Protein AF-A0A378B9K1-F1 (afdb_monomer)

Nearest PDB structures (foldseek):
  3ty1-assembly1_C  TM=9.904E-01  e=3.821E-14  Klebsiella pneumoniae subsp. pneumoniae MGH 78578
  8bb7-assembly2_A  TM=6.317E-01  e=5.848E+00  Mus musculus

Organism: Klebsiella pneumoniae (NCBI:txid573)

InterPro domains:
  IPR014718 Glycoside hydrolase-type carbohydrate-binding [G3DSA:2.70.98.10] (1-98)
  IPR027839 Protein of unknown function DUF4432 [PF14486] (32-95)

Solvent-accessible surface area (backbone atoms only — not comparable to full-atom values): 5588 Å² total; per-residue (Å²): 133,88,73,64,66,43,74,51,41,23,73,84,68,70,48,79,90,61,59,35,38,40,37,33,42,64,39,73,58,87,57,14,47,77,15,36,38,39,36,39,40,34,78,93,47,54,32,40,34,25,19,66,65,58,82,57,40,77,32,39,35,40,39,94,94,46,70,52,66,64,87,42,90,38,83,51,62,53,21,62,92,75,55,54,54,66,39,80,88,58,50,27,59,67,81,56,54,45,52

Sequence (99 aa):
MDKGNWQINSDQLKVKDHAFSIEQKVLHGGKQEGSKILTIHSKDGLTITLSPTRGMNLLRIEGFGSRMGWDSPVKEVVNPAFSNLESRNGLGWLEDSTR

pLDDT: mean 91.66, std 8.34, range [58.97, 98.56]

Mean predicted aligned error: 4.59 Å

Foldseek 3Di:
DDPAWDKDWCVNVVNDPWTKMWIKHQDPDDQSHRWIWIWIGTPQAKIWIFTVQVVGHTQKIDHPPDIDHDDDPQAHQGRCVPFDCPPPVRNRCSNRPHD

Secondary structure (DSSP, 8-state):
---SSEEEETTTTT--SS-EEEEEEE--SGGGTT-EEEEEEETTS-EEEEEGGGTTEEEEEEETTEEES---S--S---GGG--TTHHHHTGGGGG---

Structure (mmCIF, N/CA/C/O backbone):
data_AF-A0A378B9K1-F1
#
_entry.id   AF-A0A378B9K1-F1
#
loop_
_atom_site.group_PDB
_atom_site.id
_atom_site.type_symbol
_atom_site.label_atom_id
_atom_site.label_alt_id
_atom_site.label_comp_id
_atom_site.label_asym_id
_atom_site.label_entity_id
_atom_site.label_seq_id
_atom_site.pdbx_PDB_ins_code
_atom_site.Cartn_x
_atom_site.Cartn_y
_atom_site.Cartn_z
_atom_site.occupancy
_atom_site.B_iso_or_equiv
_atom_site.auth_seq_id
_atom_site.auth_comp_id
_atom_site.auth_asym_id
_atom_site.auth_atom_id
_atom_site.pdbx_PDB_model_num
ATOM 1 N N . MET A 1 1 ? 13.647 13.810 5.834 1.00 79.12 1 MET A N 1
ATOM 2 C CA . MET A 1 1 ? 14.285 12.556 5.379 1.00 79.12 1 MET A CA 1
ATOM 3 C C . MET A 1 1 ? 13.209 11.509 5.163 1.00 79.12 1 MET A C 1
ATOM 5 O O . MET A 1 1 ? 12.240 11.506 5.916 1.00 79.12 1 MET A O 1
ATOM 9 N N . ASP A 1 2 ? 13.360 10.673 4.136 1.00 90.06 2 ASP A N 1
ATOM 10 C CA . ASP A 1 2 ? 12.508 9.497 3.924 1.00 90.06 2 ASP A CA 1
ATOM 11 C C . ASP A 1 2 ? 12.726 8.486 5.060 1.00 90.06 2 ASP A C 1
ATOM 13 O O . ASP A 1 2 ? 13.856 8.309 5.513 1.00 90.06 2 ASP A O 1
ATOM 17 N N . LYS A 1 3 ? 11.648 7.858 5.539 1.00 92.81 3 LYS A N 1
ATOM 18 C CA . LYS A 1 3 ? 11.704 6.865 6.619 1.00 92.81 3 LYS A CA 1
ATOM 19 C C . LYS A 1 3 ? 11.911 5.431 6.124 1.00 92.81 3 LYS A C 1
ATOM 21 O O . LYS A 1 3 ? 12.215 4.574 6.944 1.00 92.81 3 LYS A O 1
ATOM 26 N N . GLY A 1 4 ? 11.754 5.150 4.826 1.00 95.69 4 GLY A N 1
ATOM 27 C CA . GLY A 1 4 ? 11.834 3.781 4.306 1.00 95.69 4 GLY A CA 1
ATOM 28 C C . GLY A 1 4 ? 10.728 2.892 4.886 1.00 95.69 4 GLY A C 1
ATOM 29 O O . GLY A 1 4 ? 9.553 3.248 4.805 1.00 95.69 4 GLY A O 1
ATOM 30 N N . ASN A 1 5 ? 11.085 1.750 5.476 1.00 97.88 5 ASN A N 1
ATOM 31 C CA . ASN A 1 5 ? 10.119 0.903 6.180 1.00 97.88 5 ASN A CA 1
ATOM 32 C C . ASN A 1 5 ? 9.681 1.571 7.488 1.00 97.88 5 ASN A C 1
ATOM 34 O O . ASN A 1 5 ? 10.508 1.906 8.336 1.00 97.88 5 ASN A O 1
ATOM 38 N N . TRP A 1 6 ? 8.377 1.766 7.660 1.00 98.06 6 TRP A N 1
ATOM 39 C CA . TRP A 1 6 ? 7.824 2.460 8.820 1.00 98.06 6 TRP A CA 1
ATOM 40 C C . TRP A 1 6 ? 6.419 1.960 9.138 1.00 98.06 6 TRP A C 1
ATOM 42 O O . TRP A 1 6 ? 5.669 1.623 8.232 1.00 98.06 6 TRP A O 1
ATOM 52 N N . GLN A 1 7 ? 6.031 1.964 10.412 1.00 98.31 7 GLN A N 1
ATOM 53 C CA . GLN A 1 7 ? 4.663 1.655 10.815 1.00 98.31 7 GLN A CA 1
ATOM 54 C C . GLN A 1 7 ? 4.226 2.454 12.042 1.00 98.31 7 GLN A C 1
ATOM 56 O O . GLN A 1 7 ? 5.058 2.866 12.857 1.00 98.31 7 GLN A O 1
ATOM 61 N N . ILE A 1 8 ? 2.914 2.611 12.191 1.00 98.44 8 ILE A N 1
ATOM 62 C CA . ILE A 1 8 ? 2.251 3.065 13.413 1.00 98.44 8 ILE A CA 1
ATOM 63 C C . ILE A 1 8 ? 0.886 2.388 13.559 1.00 98.44 8 ILE A C 1
ATOM 65 O O . ILE A 1 8 ? 0.279 1.986 12.565 1.00 98.44 8 ILE A O 1
ATOM 69 N N . ASN A 1 9 ? 0.378 2.269 14.781 1.00 98.31 9 ASN A N 1
ATOM 70 C CA . ASN A 1 9 ? -0.958 1.735 15.041 1.00 98.31 9 ASN A CA 1
ATOM 71 C C . ASN A 1 9 ? -1.740 2.554 16.080 1.00 98.31 9 ASN A C 1
ATOM 73 O O . ASN A 1 9 ? -1.200 3.440 16.746 1.00 98.31 9 ASN A O 1
ATOM 77 N N . SER A 1 10 ? -3.033 2.251 16.197 1.00 97.69 10 SER A N 1
ATOM 78 C CA . SER A 1 10 ? -3.959 2.893 17.133 1.00 97.69 10 SER A CA 1
ATOM 79 C C . SER A 1 10 ? -3.513 2.783 18.593 1.00 97.69 10 SER A C 1
ATOM 81 O O . SER A 1 10 ? -3.690 3.740 19.344 1.00 97.69 10 SER A O 1
ATOM 83 N N . ASP A 1 11 ? -2.872 1.678 18.986 1.00 97.12 11 ASP A N 1
ATOM 84 C CA . ASP A 1 11 ? -2.411 1.461 20.365 1.00 97.12 11 ASP A CA 1
ATOM 85 C C . ASP A 1 11 ? -1.296 2.444 20.740 1.00 97.12 11 ASP A C 1
ATOM 87 O O . ASP A 1 11 ? -1.346 3.093 21.787 1.00 97.12 11 ASP A O 1
ATOM 91 N N . GLN A 1 12 ? -0.319 2.624 19.845 1.00 97.38 12 GLN A N 1
ATOM 92 C CA . GLN A 1 12 ? 0.760 3.605 19.997 1.00 97.38 12 GLN A CA 1
ATOM 93 C C . GLN A 1 12 ? 0.228 5.042 20.047 1.00 97.38 12 GLN A C 1
ATOM 95 O O . GLN A 1 12 ? 0.801 5.895 20.725 1.00 97.38 12 GLN A O 1
ATOM 100 N N . LEU A 1 13 ? -0.883 5.300 19.354 1.00 96.94 13 LEU A N 1
ATOM 101 C CA . LEU A 1 13 ? -1.571 6.590 19.337 1.00 96.94 13 LEU A CA 1
ATOM 102 C C . LEU A 1 13 ? -2.590 6.759 20.476 1.00 96.94 13 LEU A C 1
ATOM 104 O O . LEU A 1 13 ? -3.173 7.833 20.606 1.00 96.94 13 LEU A O 1
ATOM 108 N N . LYS A 1 14 ? -2.791 5.734 21.317 1.00 96.75 14 LYS A N 1
ATOM 109 C CA . LYS A 1 14 ? -3.788 5.702 22.403 1.00 96.75 14 LYS A CA 1
ATOM 110 C C . LYS A 1 14 ? -5.232 5.936 21.926 1.00 96.75 14 LYS A C 1
ATOM 112 O O . LYS A 1 14 ? -6.059 6.434 22.691 1.00 96.75 14 LYS A O 1
ATOM 117 N N . VAL A 1 15 ? -5.543 5.556 20.687 1.00 95.19 15 VAL A N 1
ATOM 118 C CA . VAL A 1 15 ? -6.902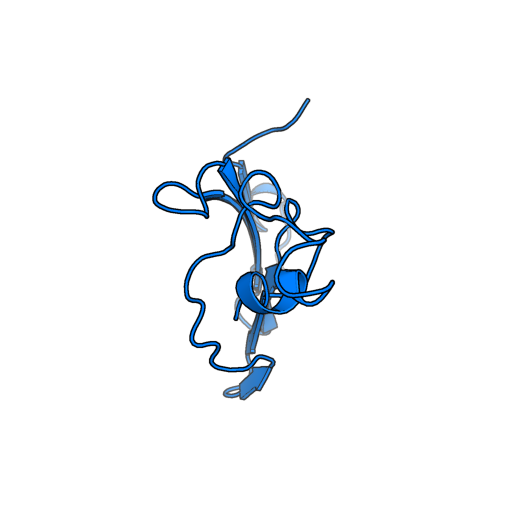 5.584 20.127 1.00 95.19 15 VAL A CA 1
ATOM 119 C C . VAL A 1 15 ? -7.612 4.286 20.502 1.00 95.19 15 VAL A C 1
ATOM 121 O O . VAL A 1 15 ? -7.093 3.207 20.234 1.00 95.19 15 VAL A O 1
ATOM 124 N N . LYS A 1 16 ? -8.785 4.387 21.139 1.00 89.38 16 LYS A N 1
ATOM 125 C CA . LYS A 1 16 ? -9.500 3.226 21.702 1.00 89.38 16 LYS A CA 1
ATOM 126 C C . LYS A 1 16 ? -10.740 2.798 20.919 1.00 89.38 16 LYS A C 1
ATOM 128 O O . LYS A 1 16 ? -11.107 1.633 21.000 1.00 89.38 16 LYS A O 1
ATOM 133 N N . ASP A 1 17 ? -11.361 3.710 20.175 1.00 92.50 17 ASP A N 1
ATOM 134 C CA . ASP A 1 17 ? -12.682 3.458 19.584 1.00 92.50 17 ASP A CA 1
ATOM 135 C C . ASP A 1 17 ? -12.614 2.548 18.353 1.00 92.50 17 ASP A C 1
ATOM 137 O O . ASP A 1 17 ? -13.456 1.672 18.176 1.00 92.50 17 ASP A O 1
ATOM 141 N N . HIS A 1 18 ? -11.580 2.714 17.523 1.00 94.12 18 HIS A N 1
ATOM 142 C CA . HIS A 1 18 ? -11.380 1.919 16.314 1.00 94.12 18 HIS A CA 1
ATOM 143 C C . HIS A 1 18 ? -9.912 1.535 16.150 1.00 94.12 18 HIS A C 1
ATOM 145 O O . HIS A 1 18 ? -9.023 2.390 16.159 1.00 94.12 18 HIS A O 1
ATOM 151 N N . ALA A 1 19 ? -9.665 0.237 15.971 1.00 97.25 19 ALA A N 1
ATOM 152 C CA . ALA A 1 19 ? -8.325 -0.287 15.756 1.00 97.25 19 ALA A CA 1
ATOM 153 C C . ALA A 1 19 ? -7.886 -0.080 14.301 1.00 97.25 19 ALA A C 1
ATOM 155 O O . ALA A 1 19 ? -8.585 -0.481 13.365 1.00 97.25 19 ALA A O 1
ATOM 156 N N . PHE A 1 20 ? -6.703 0.503 14.111 1.00 98.19 20 PHE A N 1
ATOM 157 C CA . PHE A 1 20 ? -6.111 0.688 12.788 1.00 98.19 20 PHE A CA 1
ATOM 158 C C . PHE A 1 20 ? -4.581 0.640 12.830 1.00 98.19 20 PHE A C 1
ATOM 160 O O . PHE A 1 20 ? -3.956 0.830 13.875 1.00 98.19 20 PHE A O 1
ATOM 167 N N . SER A 1 21 ? -3.970 0.428 11.669 1.00 98.38 21 SER A N 1
ATOM 168 C CA . SER A 1 21 ? -2.535 0.585 11.454 1.00 98.38 21 SER A CA 1
ATOM 169 C C . SER A 1 21 ? -2.240 1.289 10.135 1.00 98.38 21 SER A C 1
ATOM 171 O O . SER A 1 21 ? -3.044 1.283 9.203 1.00 98.38 21 SER A O 1
ATOM 173 N N . ILE A 1 22 ? -1.080 1.936 10.076 1.00 98.44 22 ILE A N 1
ATOM 174 C CA . ILE A 1 22 ? -0.533 2.550 8.871 1.00 98.44 22 ILE A CA 1
ATOM 175 C C . ILE A 1 22 ? 0.890 2.032 8.720 1.00 98.44 22 ILE A C 1
ATOM 177 O O . ILE A 1 22 ? 1.687 2.136 9.650 1.00 98.44 22 ILE A O 1
ATOM 181 N N . GLU A 1 23 ? 1.211 1.481 7.558 1.00 98.50 23 GLU A N 1
ATOM 182 C CA . GLU A 1 23 ? 2.505 0.864 7.284 1.00 98.50 23 GLU A CA 1
ATOM 183 C C . GLU A 1 23 ? 3.032 1.309 5.920 1.00 98.50 23 GLU A C 1
ATOM 185 O O . GLU A 1 23 ? 2.349 1.169 4.907 1.00 98.50 23 GLU A O 1
ATOM 190 N N . GLN A 1 24 ? 4.263 1.815 5.887 1.00 98.56 24 GLN A N 1
ATOM 191 C CA . GLN A 1 24 ? 5.045 1.998 4.674 1.00 98.56 24 GLN A CA 1
ATOM 192 C C . GLN A 1 24 ? 6.021 0.832 4.512 1.00 98.56 24 GLN A C 1
ATOM 194 O O . GLN A 1 24 ? 6.808 0.548 5.417 1.00 98.56 24 GLN A O 1
ATOM 199 N N . LYS A 1 25 ? 6.017 0.215 3.330 1.00 98.25 25 LYS A N 1
ATOM 200 C CA . LYS A 1 25 ? 6.990 -0.801 2.920 1.00 98.25 25 LYS A CA 1
ATOM 201 C C . LYS A 1 25 ? 7.751 -0.341 1.682 1.00 98.25 25 LYS A C 1
ATOM 203 O O . LYS A 1 25 ? 7.138 0.139 0.728 1.00 98.25 25 LYS A O 1
ATOM 208 N N . VAL A 1 26 ? 9.068 -0.522 1.697 1.00 97.94 26 VAL A N 1
ATOM 2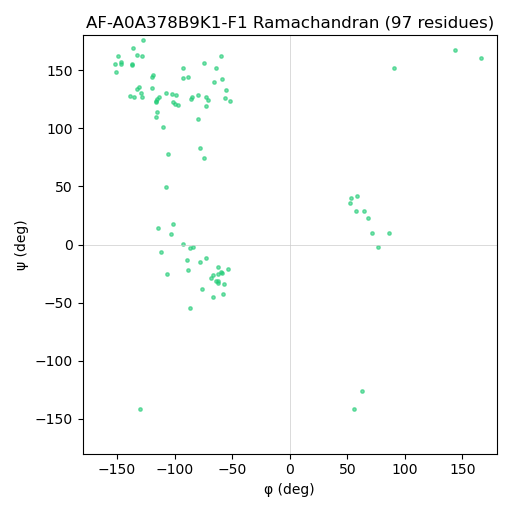09 C CA . VAL A 1 26 ? 9.935 -0.458 0.516 1.00 97.94 26 VAL A CA 1
ATOM 210 C C . VAL A 1 26 ? 9.916 -1.832 -0.151 1.00 97.94 26 VAL A C 1
ATOM 212 O O . VAL A 1 26 ? 10.101 -2.856 0.505 1.00 97.94 26 VAL A O 1
ATOM 215 N N . LEU A 1 27 ? 9.620 -1.847 -1.443 1.00 97.38 27 LEU A N 1
ATOM 216 C CA . LEU A 1 27 ? 9.526 -3.034 -2.277 1.00 97.38 27 LEU A CA 1
ATOM 217 C C . LEU A 1 27 ? 10.866 -3.312 -2.955 1.00 97.38 27 LEU A C 1
ATOM 219 O O . LEU A 1 27 ? 11.653 -2.403 -3.222 1.00 97.38 27 LEU A O 1
ATOM 223 N N . HIS A 1 28 ? 11.091 -4.590 -3.241 1.00 96.38 28 HIS A N 1
ATOM 224 C CA . HIS A 1 28 ? 12.335 -5.101 -3.799 1.00 96.38 28 HIS A CA 1
ATOM 225 C C . HIS A 1 28 ? 12.050 -6.121 -4.911 1.00 96.38 28 HIS A C 1
ATOM 227 O O . HIS A 1 28 ? 10.995 -6.763 -4.924 1.00 96.38 28 HIS A O 1
ATOM 233 N N . GLY A 1 29 ? 13.009 -6.285 -5.821 1.00 94.31 29 GLY A N 1
ATOM 234 C CA . GLY A 1 29 ? 12.977 -7.192 -6.965 1.00 94.31 29 GLY A CA 1
ATOM 235 C C . GLY A 1 29 ? 12.397 -6.571 -8.241 1.00 94.31 29 GLY A C 1
ATOM 236 O O . GLY A 1 29 ? 11.543 -5.691 -8.196 1.00 94.31 29 GLY A O 1
ATOM 237 N N . GLY A 1 30 ? 12.843 -7.063 -9.400 1.00 94.00 30 GLY A N 1
ATOM 238 C CA . GLY A 1 30 ? 12.273 -6.701 -10.704 1.00 94.00 30 GLY A CA 1
ATOM 239 C C . GLY A 1 30 ? 12.262 -5.194 -10.981 1.00 94.00 30 GLY A C 1
ATOM 240 O O . GLY A 1 30 ? 13.194 -4.475 -10.620 1.00 94.00 30 GLY A O 1
ATOM 241 N N . LYS A 1 31 ? 11.190 -4.708 -11.618 1.00 93.44 31 LYS A N 1
ATOM 242 C CA . LYS A 1 31 ? 10.991 -3.279 -11.898 1.00 93.44 31 LYS A CA 1
ATOM 243 C C . LYS A 1 31 ? 10.373 -2.519 -10.717 1.00 93.44 31 LYS A C 1
ATOM 245 O O . LYS A 1 31 ? 10.184 -1.312 -10.821 1.00 93.44 31 LYS A O 1
ATOM 250 N N . GLN A 1 32 ? 10.041 -3.175 -9.604 1.00 95.44 32 GLN A N 1
ATOM 251 C CA . GLN A 1 32 ? 9.532 -2.513 -8.389 1.00 95.44 32 GLN A CA 1
ATOM 252 C C . GLN A 1 32 ? 10.626 -2.157 -7.379 1.00 95.44 32 GLN A C 1
ATOM 254 O O . GLN A 1 32 ? 10.308 -1.617 -6.322 1.00 95.44 32 GLN A O 1
ATOM 259 N N . GLU A 1 33 ? 11.894 -2.453 -7.666 1.00 96.75 33 GLU A N 1
ATOM 260 C CA . GLU A 1 33 ? 13.001 -2.158 -6.755 1.00 96.75 33 GLU A CA 1
ATOM 261 C C . GLU A 1 33 ? 12.981 -0.684 -6.308 1.00 96.75 33 GLU A C 1
ATOM 263 O O . GLU A 1 33 ? 12.962 0.243 -7.124 1.00 96.75 33 GLU A O 1
ATOM 268 N N . GLY A 1 34 ? 12.933 -0.464 -4.992 1.00 96.44 34 GLY A N 1
ATOM 269 C CA . GLY A 1 34 ? 12.880 0.866 -4.381 1.00 96.44 34 GLY A CA 1
ATOM 270 C C . GLY A 1 34 ? 11.516 1.568 -4.447 1.00 96.44 34 GLY A C 1
ATOM 271 O O . GLY A 1 34 ? 11.366 2.662 -3.892 1.00 96.44 34 GLY A O 1
ATOM 272 N N . SER A 1 35 ? 10.498 0.970 -5.077 1.00 97.06 35 SER A N 1
ATOM 273 C CA . SER A 1 35 ? 9.120 1.456 -4.970 1.00 97.06 35 SER A CA 1
ATOM 274 C C . SER A 1 35 ? 8.616 1.343 -3.542 1.00 97.06 35 SER A C 1
ATOM 276 O O . SER A 1 35 ? 9.020 0.473 -2.781 1.00 97.06 35 SER A O 1
ATOM 278 N N . LYS A 1 36 ? 7.687 2.216 -3.168 1.00 97.75 36 LYS A N 1
ATOM 279 C CA . LYS A 1 36 ? 7.051 2.192 -1.855 1.00 97.75 36 LYS A CA 1
ATOM 280 C C . LYS A 1 36 ? 5.564 1.96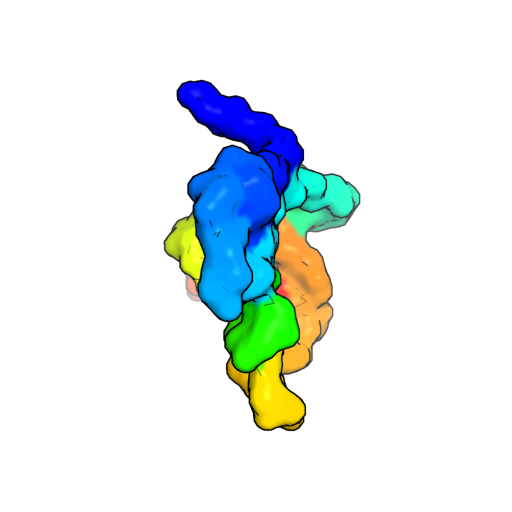6 -1.992 1.00 97.75 36 LYS A C 1
ATOM 282 O O . LYS A 1 36 ? 4.931 2.495 -2.912 1.00 97.75 36 LYS A O 1
ATOM 287 N N . ILE A 1 37 ? 5.016 1.251 -1.022 1.00 97.94 37 ILE A N 1
ATOM 288 C CA . ILE A 1 37 ? 3.584 1.211 -0.754 1.00 97.94 37 ILE A CA 1
ATOM 289 C C . ILE A 1 37 ? 3.318 1.714 0.655 1.00 97.94 37 ILE A C 1
ATOM 291 O O . ILE A 1 37 ? 4.098 1.458 1.569 1.00 97.94 37 ILE A O 1
ATOM 295 N N . LEU A 1 38 ? 2.210 2.422 0.817 1.00 98.31 38 LEU A N 1
ATOM 296 C CA . LEU A 1 38 ? 1.651 2.814 2.098 1.00 98.31 38 LEU A CA 1
ATOM 297 C C . LEU A 1 38 ? 0.290 2.133 2.221 1.00 98.31 38 LEU A C 1
ATOM 299 O O . LEU A 1 38 ? -0.560 2.279 1.342 1.00 98.31 38 LEU A O 1
ATOM 303 N N . THR A 1 39 ? 0.101 1.364 3.283 1.00 98.50 39 THR A N 1
ATOM 304 C CA . THR A 1 39 ? -1.149 0.661 3.558 1.00 98.50 39 THR A CA 1
ATOM 305 C C . THR A 1 39 ? -1.765 1.215 4.827 1.00 98.50 39 THR A C 1
ATOM 307 O O . THR A 1 39 ? -1.117 1.241 5.868 1.00 98.50 39 THR A O 1
ATOM 310 N N . ILE A 1 40 ? -3.016 1.650 4.732 1.00 98.50 40 ILE A N 1
ATOM 311 C CA . ILE A 1 40 ? -3.868 1.967 5.873 1.00 98.50 40 ILE A CA 1
ATOM 312 C C . ILE A 1 40 ? -4.774 0.761 6.064 1.00 98.50 40 ILE A C 1
ATOM 314 O O . ILE A 1 40 ? -5.508 0.403 5.149 1.00 98.50 40 ILE A O 1
ATOM 318 N N . HIS A 1 41 ? -4.721 0.133 7.228 1.00 98.31 41 HIS A N 1
ATOM 319 C CA . HIS A 1 41 ? -5.562 -1.003 7.573 1.00 98.31 41 HIS A CA 1
ATOM 320 C C . HIS A 1 41 ? -6.481 -0.605 8.725 1.00 98.31 41 HIS A C 1
ATOM 322 O O . HIS A 1 41 ? -6.010 -0.351 9.833 1.00 98.31 41 HIS A O 1
ATOM 328 N N . SER A 1 42 ? -7.787 -0.555 8.473 1.00 97.38 42 SER A N 1
ATOM 329 C CA . SER A 1 42 ? -8.807 -0.383 9.509 1.00 97.38 42 SER A CA 1
ATOM 330 C C . SER A 1 42 ? -9.469 -1.724 9.800 1.00 97.38 42 SER A C 1
ATOM 332 O O . SER A 1 42 ? -9.913 -2.393 8.870 1.00 97.38 42 SER A O 1
ATOM 334 N N . LYS A 1 43 ? -9.550 -2.114 11.078 1.00 94.56 43 LYS A N 1
ATOM 335 C CA . LYS A 1 43 ? -10.065 -3.432 11.488 1.00 94.56 43 LYS A CA 1
ATOM 336 C C . LYS A 1 43 ? -11.499 -3.687 11.009 1.00 94.56 43 LYS A C 1
ATOM 338 O O . LYS A 1 43 ? -11.785 -4.774 10.521 1.00 94.56 43 LYS A O 1
ATOM 343 N N . ASP A 1 44 ? -12.360 -2.680 11.126 1.00 94.38 44 ASP A N 1
ATOM 344 C CA . ASP A 1 44 ? -13.793 -2.770 10.806 1.00 94.38 44 ASP A CA 1
ATOM 345 C C . ASP A 1 44 ? -14.174 -1.889 9.600 1.00 94.38 44 ASP A C 1
ATOM 347 O O . ASP A 1 44 ? -15.344 -1.586 9.372 1.00 94.38 44 ASP A O 1
ATOM 351 N N . GLY A 1 45 ? -13.173 -1.423 8.847 1.00 95.88 45 GLY A N 1
ATOM 352 C CA . GLY A 1 45 ? -13.344 -0.478 7.751 1.00 95.88 45 GLY A CA 1
ATOM 353 C C . GLY A 1 45 ? -12.652 -0.926 6.470 1.00 95.88 45 GLY A C 1
ATOM 354 O O . GLY A 1 45 ? -12.651 -2.100 6.106 1.00 95.88 45 GLY A O 1
ATOM 355 N N . LEU A 1 46 ? -12.077 0.046 5.764 1.00 97.88 46 LEU A N 1
ATOM 356 C CA . LEU A 1 46 ? -11.325 -0.200 4.540 1.00 97.88 46 LEU A CA 1
ATOM 357 C C . LEU A 1 46 ? -9.851 -0.486 4.848 1.00 97.88 46 LEU A C 1
ATOM 359 O O . LEU A 1 46 ? -9.239 0.151 5.708 1.00 97.88 46 LEU A O 1
ATOM 363 N N . THR A 1 47 ? -9.269 -1.384 4.064 1.00 98.25 47 THR A N 1
ATOM 364 C CA . THR A 1 47 ? -7.831 -1.459 3.825 1.00 98.25 47 THR A CA 1
ATOM 365 C C . THR A 1 47 ? -7.526 -0.729 2.526 1.00 98.25 47 THR A C 1
ATOM 367 O O . THR A 1 47 ? -8.055 -1.080 1.475 1.00 98.25 47 THR A O 1
ATOM 370 N N . ILE A 1 48 ? -6.693 0.304 2.594 1.00 98.38 48 ILE A N 1
ATOM 371 C CA . ILE A 1 48 ? -6.322 1.155 1.462 1.00 98.38 48 ILE A CA 1
ATOM 372 C C . ILE A 1 48 ? -4.828 0.985 1.225 1.00 98.38 48 ILE A C 1
ATOM 374 O O . ILE A 1 48 ? -4.032 1.268 2.117 1.00 98.38 48 ILE A O 1
ATOM 378 N N . THR A 1 49 ? -4.435 0.573 0.023 1.00 98.00 49 THR A N 1
ATOM 379 C CA . THR A 1 49 ? -3.029 0.512 -0.389 1.00 98.00 49 THR A CA 1
ATOM 380 C C . THR A 1 49 ? -2.772 1.530 -1.491 1.00 98.00 49 THR A C 1
ATOM 382 O O . THR A 1 49 ? -3.449 1.522 -2.518 1.00 98.00 49 THR A O 1
ATOM 385 N N . LEU A 1 50 ? -1.763 2.376 -1.299 1.00 97.25 50 LEU A N 1
ATOM 386 C CA . LEU A 1 50 ? -1.337 3.396 -2.257 1.00 97.25 50 LEU A CA 1
ATOM 387 C C . LEU A 1 50 ? 0.180 3.378 -2.455 1.00 97.25 50 LEU A C 1
ATOM 389 O O . LEU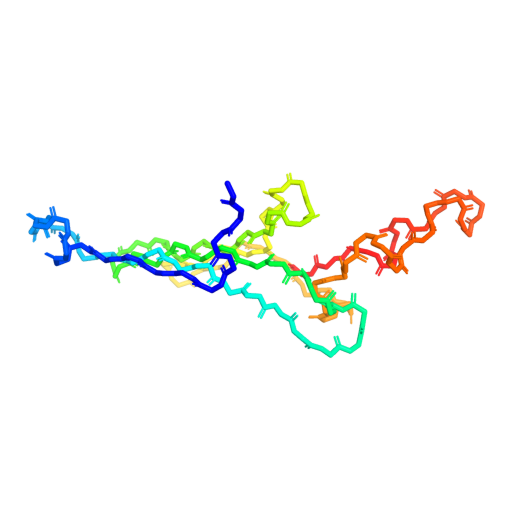 A 1 50 ? 0.899 2.818 -1.629 1.00 97.25 50 LEU A O 1
ATOM 393 N N . SER A 1 51 ? 0.686 3.996 -3.523 1.00 96.94 51 SER A N 1
ATOM 394 C CA . SER A 1 51 ? 2.128 4.088 -3.788 1.00 96.94 51 SER A CA 1
ATOM 395 C C . SER A 1 51 ? 2.639 5.530 -3.771 1.00 96.94 51 SER A C 1
ATOM 397 O O . SER A 1 51 ? 2.392 6.275 -4.722 1.00 96.94 51 SER A O 1
ATOM 399 N N . PRO A 1 52 ? 3.433 5.931 -2.757 1.00 96.44 52 PRO A N 1
ATOM 400 C CA . PRO A 1 52 ? 4.082 7.239 -2.761 1.00 96.44 52 PRO A CA 1
ATOM 401 C C . PRO A 1 52 ? 5.061 7.423 -3.925 1.00 96.44 52 PRO A C 1
ATOM 403 O O . PRO A 1 52 ? 5.184 8.520 -4.458 1.00 96.44 52 PRO A O 1
ATOM 406 N N . THR A 1 53 ? 5.732 6.347 -4.354 1.00 94.69 53 THR A N 1
ATOM 407 C CA . THR A 1 53 ? 6.681 6.381 -5.482 1.00 94.69 53 THR A CA 1
ATOM 408 C C . THR A 1 53 ? 5.986 6.657 -6.817 1.00 94.69 53 THR A C 1
ATOM 410 O O . THR A 1 53 ? 6.594 7.231 -7.715 1.00 94.69 53 THR A O 1
ATOM 413 N N . ARG A 1 54 ? 4.700 6.308 -6.944 1.00 92.44 54 ARG A N 1
ATOM 414 C CA . ARG A 1 54 ? 3.888 6.547 -8.145 1.00 92.44 54 ARG A CA 1
ATOM 415 C C . ARG A 1 54 ? 2.858 7.655 -7.921 1.00 92.44 54 ARG A C 1
ATOM 417 O O . ARG A 1 54 ? 1.676 7.461 -8.175 1.00 92.44 54 ARG A O 1
ATOM 424 N N . GLY A 1 55 ? 3.293 8.798 -7.387 1.00 93.00 55 GLY A N 1
ATOM 425 C CA . GLY A 1 55 ? 2.448 9.994 -7.279 1.00 93.00 55 GLY A CA 1
ATOM 426 C C . GLY A 1 55 ? 1.229 9.841 -6.364 1.00 93.00 55 GLY A C 1
ATOM 427 O O . GLY A 1 55 ? 0.224 10.503 -6.586 1.00 93.00 55 GLY A O 1
ATOM 428 N N . MET A 1 56 ? 1.313 8.982 -5.342 1.00 95.75 56 MET A N 1
ATOM 429 C CA . MET A 1 56 ? 0.212 8.662 -4.420 1.00 95.75 56 MET A CA 1
ATOM 430 C C . MET A 1 56 ? -0.957 7.894 -5.060 1.00 95.75 56 MET A C 1
ATOM 432 O O . MET A 1 56 ? -2.058 7.895 -4.510 1.00 95.75 56 MET A O 1
ATOM 436 N N . ASN A 1 57 ? -0.730 7.194 -6.178 1.00 93.44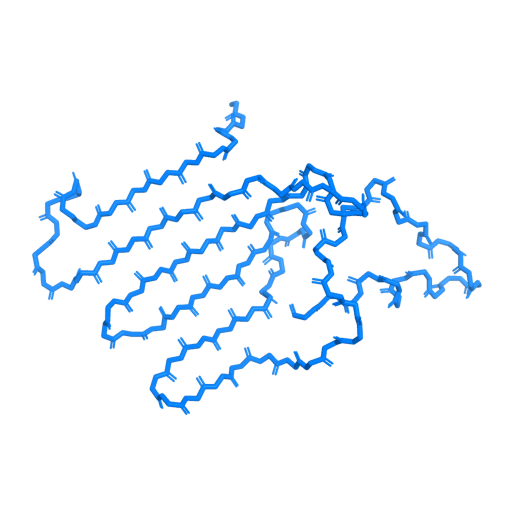 57 ASN A N 1
ATOM 437 C CA . ASN A 1 57 ? -1.759 6.368 -6.812 1.00 93.44 57 ASN A CA 1
ATOM 438 C C . ASN A 1 57 ? -2.355 5.343 -5.836 1.00 93.44 57 ASN A C 1
ATOM 440 O O . ASN A 1 57 ? -1.620 4.619 -5.158 1.00 93.44 57 ASN A O 1
ATOM 444 N N . LEU A 1 58 ? -3.687 5.252 -5.819 1.00 94.94 58 LEU A N 1
ATOM 445 C CA . LEU A 1 58 ? -4.423 4.185 -5.147 1.00 94.94 58 LEU A CA 1
ATOM 446 C C . LEU A 1 58 ? -4.254 2.895 -5.953 1.00 94.94 58 LEU A C 1
ATOM 448 O O . LEU A 1 58 ? -4.633 2.848 -7.119 1.00 94.94 58 LEU A O 1
ATOM 452 N N . LEU A 1 59 ? -3.677 1.872 -5.328 1.00 94.06 59 LEU A N 1
ATOM 453 C CA . LEU A 1 59 ? -3.492 0.557 -5.939 1.00 94.06 59 LEU A CA 1
ATOM 454 C C . LEU A 1 59 ? -4.747 -0.289 -5.720 1.00 94.06 59 LEU A C 1
ATOM 456 O O . LEU A 1 59 ? -5.390 -0.762 -6.642 1.00 94.06 59 LEU A O 1
ATOM 460 N N . ARG A 1 60 ? -5.176 -0.434 -4.466 1.00 95.31 60 ARG A N 1
ATOM 461 C CA . ARG A 1 60 ? -6.415 -1.156 -4.163 1.00 95.31 60 ARG A CA 1
ATOM 462 C C . ARG A 1 60 ? -7.059 -0.660 -2.890 1.00 95.31 60 ARG A C 1
ATOM 464 O O . ARG A 1 60 ? -6.380 -0.169 -1.986 1.00 95.31 60 ARG A O 1
ATOM 471 N N . ILE A 1 61 ? -8.366 -0.859 -2.822 1.00 97.00 61 ILE A N 1
ATOM 472 C CA . ILE A 1 61 ? -9.165 -0.654 -1.622 1.00 97.00 61 ILE A CA 1
ATOM 473 C C . ILE A 1 61 ? -9.997 -1.910 -1.394 1.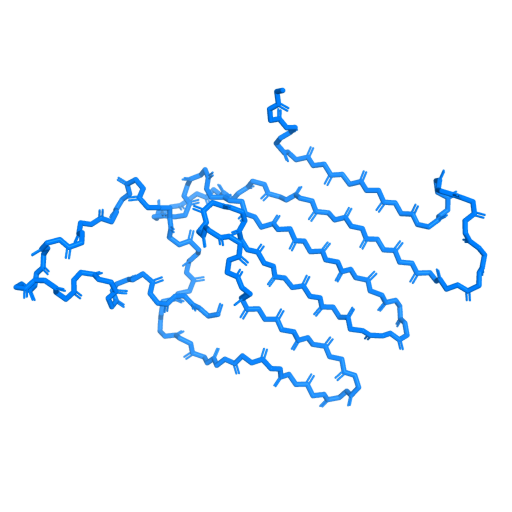00 97.00 61 ILE A C 1
ATOM 475 O O . ILE A 1 61 ? -10.650 -2.398 -2.314 1.00 97.00 61 ILE A O 1
ATOM 479 N N . GLU A 1 62 ? -9.974 -2.435 -0.178 1.00 97.38 62 GLU A N 1
ATOM 480 C CA . GLU A 1 62 ? -10.631 -3.685 0.202 1.00 97.38 62 GLU A CA 1
ATOM 481 C C . GLU A 1 62 ? -11.439 -3.456 1.482 1.00 97.38 62 GLU A C 1
ATOM 483 O O . GLU A 1 62 ? -10.952 -2.821 2.413 1.00 97.38 62 GLU A O 1
ATOM 488 N N . GLY A 1 63 ? -12.673 -3.949 1.546 1.00 97.06 63 GLY A N 1
ATOM 489 C CA . GLY A 1 63 ? -13.502 -3.851 2.748 1.00 97.06 63 GLY A CA 1
ATOM 490 C C . GLY A 1 63 ? -14.966 -4.169 2.473 1.00 97.06 63 GLY A C 1
ATOM 491 O O . GLY A 1 63 ? -15.413 -4.149 1.328 1.00 97.06 63 GLY A O 1
ATOM 492 N N . PHE A 1 64 ? -15.719 -4.494 3.526 1.00 96.44 64 PHE A N 1
ATOM 493 C CA . PHE A 1 64 ? -17.159 -4.788 3.441 1.00 96.44 64 PHE A CA 1
ATOM 494 C C . PHE A 1 64 ? -17.525 -5.858 2.390 1.00 96.44 64 PHE A C 1
ATOM 496 O O . PHE A 1 64 ? -18.543 -5.762 1.708 1.00 96.44 64 PHE A O 1
ATOM 503 N N . GLY A 1 65 ? -16.667 -6.870 2.217 1.00 94.62 65 GLY A N 1
ATOM 504 C CA . GLY A 1 65 ? -16.868 -7.945 1.235 1.00 94.62 65 GLY A CA 1
ATOM 505 C C . GLY A 1 65 ? -16.691 -7.527 -0.230 1.00 94.62 65 GLY A C 1
ATOM 506 O O . GLY A 1 65 ? -17.018 -8.304 -1.121 1.00 94.62 65 GLY A O 1
ATOM 507 N N . SER A 1 66 ? -16.180 -6.322 -0.493 1.00 95.56 66 SER A N 1
ATOM 508 C CA . SER A 1 66 ? -15.958 -5.779 -1.836 1.00 95.56 66 SER A CA 1
ATOM 509 C C . SER A 1 66 ? -14.529 -5.259 -2.011 1.00 95.56 66 SER A C 1
ATOM 511 O O . SER A 1 66 ? -13.809 -4.997 -1.044 1.00 95.56 66 SER A O 1
ATOM 513 N N . ARG A 1 67 ? -14.115 -5.093 -3.271 1.00 94.69 67 ARG A N 1
ATOM 514 C CA . ARG A 1 67 ? -12.819 -4.518 -3.645 1.00 94.69 67 ARG A CA 1
ATOM 515 C C . ARG A 1 67 ? -12.998 -3.460 -4.728 1.00 94.69 67 ARG A C 1
ATOM 517 O O . ARG A 1 67 ? -13.674 -3.705 -5.723 1.00 94.69 67 ARG A O 1
ATOM 524 N N . MET A 1 68 ? -12.344 -2.314 -4.551 1.00 94.50 68 MET A N 1
ATOM 525 C CA . MET A 1 68 ? -12.131 -1.322 -5.603 1.00 94.50 68 MET A CA 1
ATOM 526 C C . MET A 1 68 ? -10.704 -1.478 -6.126 1.00 94.50 68 MET A C 1
ATOM 528 O O . MET A 1 68 ? -9.731 -1.426 -5.370 1.00 94.50 68 MET A O 1
ATOM 532 N N . GLY A 1 69 ? -10.595 -1.719 -7.423 1.00 89.88 69 GLY A N 1
ATOM 533 C CA . GLY A 1 69 ? -9.356 -2.058 -8.108 1.00 89.88 69 GLY A CA 1
ATOM 534 C C . GLY A 1 69 ? -9.648 -3.068 -9.209 1.00 89.88 69 GLY A C 1
ATOM 535 O O . GLY A 1 69 ? -10.735 -3.642 -9.267 1.00 89.88 69 GLY A O 1
ATOM 536 N N . TRP A 1 70 ? -8.682 -3.290 -10.086 1.00 88.88 70 TRP A N 1
ATOM 537 C CA . TRP A 1 70 ? -8.812 -4.234 -11.194 1.00 88.88 70 TRP A CA 1
ATOM 538 C C . TRP A 1 70 ? -7.645 -5.211 -11.178 1.00 88.88 70 TRP A C 1
ATOM 540 O O . TRP A 1 70 ? -6.760 -5.110 -10.336 1.00 88.88 70 TRP A O 1
ATOM 550 N N . ASP A 1 71 ? -7.644 -6.198 -12.064 1.00 86.31 71 ASP A N 1
ATOM 551 C CA . ASP A 1 71 ? -6.609 -7.226 -12.099 1.00 86.31 71 ASP A CA 1
ATOM 552 C C . ASP A 1 71 ? -5.659 -7.025 -13.269 1.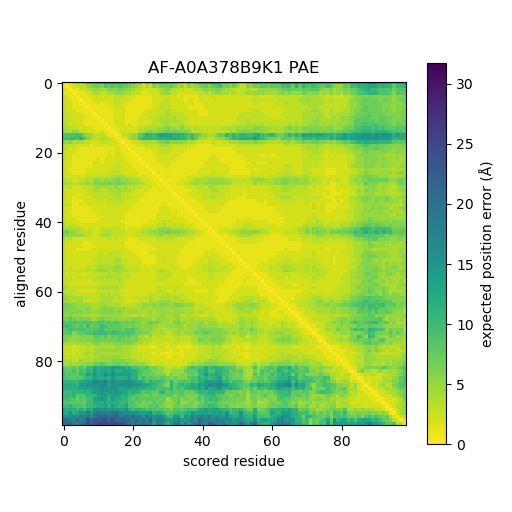00 86.31 71 ASP A C 1
ATOM 554 O O . ASP A 1 71 ? -5.726 -7.729 -14.273 1.00 86.31 71 ASP A O 1
ATOM 558 N N . SER A 1 72 ? -4.738 -6.072 -13.106 1.00 84.12 72 SER A N 1
ATOM 559 C CA . SER A 1 72 ? -3.711 -5.800 -14.108 1.00 84.12 72 SER A CA 1
ATOM 560 C C . SER A 1 72 ? -2.838 -7.027 -14.397 1.00 84.12 72 SER A C 1
ATOM 562 O O . SER A 1 72 ? -2.485 -7.774 -13.467 1.00 84.12 72 SER A O 1
ATOM 564 N N . PRO A 1 73 ? -2.439 -7.253 -15.666 1.00 84.00 73 PRO A N 1
ATOM 565 C CA . PRO A 1 73 ? -1.362 -8.184 -15.988 1.00 84.00 73 PRO A CA 1
ATOM 566 C C . PRO A 1 73 ? -0.020 -7.740 -15.381 1.00 84.00 73 PRO A C 1
ATOM 568 O O . PRO A 1 73 ? 0.814 -8.593 -15.085 1.00 84.00 73 PRO A O 1
ATOM 571 N N . VAL A 1 74 ? 0.171 -6.439 -15.123 1.00 84.38 74 VAL A N 1
ATOM 572 C CA . VAL A 1 74 ? 1.347 -5.895 -14.430 1.00 84.38 74 VAL A CA 1
ATOM 573 C C . VAL A 1 74 ? 1.180 -6.107 -12.923 1.00 84.38 74 VAL A C 1
ATOM 575 O O . VAL A 1 74 ? 0.336 -5.483 -12.278 1.00 84.38 74 VAL A O 1
ATOM 578 N N . LYS A 1 75 ? 1.961 -7.040 -12.361 1.00 87.38 75 LYS A N 1
ATOM 579 C CA . LYS A 1 75 ? 1.875 -7.438 -10.942 1.00 87.38 75 LYS A CA 1
ATOM 580 C C . LYS A 1 75 ? 2.748 -6.602 -10.007 1.00 87.38 75 LYS A C 1
ATOM 582 O O . LYS A 1 75 ? 2.489 -6.574 -8.808 1.00 87.38 75 LYS A O 1
ATOM 587 N N . GLU A 1 76 ? 3.771 -5.955 -10.547 1.00 89.75 76 GLU A N 1
ATOM 588 C CA . GLU A 1 76 ? 4.763 -5.189 -9.793 1.00 89.75 76 GLU A CA 1
ATOM 589 C C . GLU A 1 76 ? 4.361 -3.718 -9.686 1.00 89.75 76 GLU A C 1
ATOM 591 O O . GLU A 1 76 ? 3.872 -3.152 -10.658 1.00 89.75 76 GLU A O 1
ATOM 596 N N . VAL A 1 77 ? 4.634 -3.071 -8.547 1.00 92.31 77 VAL A N 1
ATOM 597 C CA . VAL A 1 77 ? 4.532 -1.606 -8.418 1.00 92.31 77 VAL A CA 1
ATOM 598 C C . VAL A 1 77 ? 5.757 -0.979 -9.066 1.00 92.31 77 VAL A C 1
ATOM 600 O O . VAL A 1 77 ? 6.745 -0.682 -8.395 1.00 92.31 77 VAL A O 1
ATOM 603 N N . VAL A 1 78 ? 5.706 -0.824 -10.387 1.00 92.06 78 VAL A N 1
ATOM 604 C CA . VAL A 1 78 ? 6.856 -0.391 -11.190 1.00 92.06 78 VAL A CA 1
ATOM 605 C C . VAL A 1 78 ? 7.395 0.947 -10.681 1.00 92.06 78 VAL A C 1
ATOM 607 O O . VAL A 1 78 ? 6.653 1.921 -10.542 1.00 92.06 78 VAL A O 1
ATOM 610 N N . ASN A 1 79 ? 8.686 1.002 -10.376 1.00 92.56 79 ASN A N 1
ATOM 611 C CA . ASN A 1 79 ? 9.360 2.240 -10.026 1.00 92.56 79 ASN A CA 1
ATOM 612 C C . ASN A 1 79 ? 9.526 3.070 -11.310 1.00 92.56 79 ASN A C 1
ATOM 614 O O . ASN A 1 79 ? 10.098 2.547 -12.269 1.00 92.56 79 ASN A O 1
ATOM 618 N N . PRO A 1 80 ? 9.083 4.344 -11.346 1.00 91.25 80 PRO A N 1
ATOM 619 C CA . PRO A 1 80 ? 9.230 5.205 -12.520 1.00 91.25 80 PRO A CA 1
ATOM 620 C C . PRO A 1 80 ? 10.665 5.318 -13.053 1.00 91.25 80 PRO A C 1
ATOM 622 O O . PRO A 1 80 ? 10.851 5.624 -14.225 1.00 91.25 80 PRO A O 1
ATOM 625 N N . ALA A 1 81 ? 11.684 5.032 -12.232 1.00 91.62 81 ALA A N 1
ATOM 626 C CA . ALA A 1 81 ? 13.076 4.949 -12.676 1.00 91.62 81 ALA A CA 1
ATOM 627 C C . ALA A 1 81 ? 13.325 3.880 -13.764 1.00 91.62 81 ALA A C 1
ATOM 629 O O . ALA A 1 81 ? 14.288 3.994 -14.518 1.00 91.62 81 ALA A O 1
ATOM 630 N N . PHE A 1 82 ? 12.469 2.856 -13.863 1.00 87.75 82 PHE A N 1
ATOM 631 C CA . PHE A 1 82 ? 12.535 1.802 -14.885 1.00 87.75 82 PHE A CA 1
ATOM 632 C C . PHE A 1 82 ? 11.506 1.984 -16.009 1.00 87.75 82 PHE A C 1
ATOM 634 O O . PHE A 1 82 ? 11.334 1.087 -16.841 1.00 87.75 82 PHE A O 1
ATOM 641 N N . SER A 1 83 ? 10.824 3.128 -16.037 1.00 82.00 83 SER A N 1
ATOM 642 C CA . SER A 1 83 ? 9.754 3.436 -16.982 1.00 82.00 83 SER A CA 1
ATOM 643 C C . SER A 1 83 ? 10.235 4.461 -18.001 1.00 82.00 83 SER A C 1
ATOM 645 O O . SER A 1 83 ? 10.760 5.513 -17.645 1.00 82.00 83 SER A O 1
ATOM 647 N N . ASN A 1 84 ? 10.023 4.184 -19.287 1.00 84.38 84 ASN A N 1
ATOM 648 C CA . ASN A 1 84 ? 10.272 5.152 -20.354 1.00 84.38 84 ASN A CA 1
ATOM 649 C C . ASN A 1 84 ? 8.935 5.607 -20.948 1.00 84.38 84 ASN A C 1
ATOM 651 O O . ASN A 1 84 ? 8.337 4.890 -21.753 1.00 84.38 84 ASN A O 1
ATOM 655 N N . LEU A 1 85 ? 8.473 6.797 -20.558 1.00 78.69 85 LEU A N 1
ATOM 656 C CA . LEU A 1 85 ? 7.172 7.335 -20.969 1.00 78.69 85 LEU A CA 1
ATOM 657 C C . LEU A 1 85 ? 7.071 7.591 -22.482 1.00 78.69 85 LEU A C 1
ATOM 659 O O . LEU A 1 85 ? 5.996 7.417 -23.052 1.00 78.69 85 LEU A O 1
ATOM 663 N N . GLU A 1 86 ? 8.178 7.943 -23.140 1.00 81.12 86 GLU A N 1
ATOM 664 C CA . GLU A 1 86 ? 8.214 8.232 -24.583 1.00 81.12 86 GLU A CA 1
ATOM 665 C C . GLU A 1 86 ? 8.213 6.963 -25.447 1.00 81.12 86 GLU A C 1
ATOM 667 O O . GLU A 1 86 ? 7.936 7.007 -26.650 1.00 81.12 86 GLU A O 1
ATOM 672 N N . SER A 1 87 ? 8.490 5.808 -24.837 1.00 80.62 87 SER A N 1
ATOM 673 C CA . SER A 1 87 ? 8.456 4.525 -25.533 1.00 80.62 87 SER A CA 1
ATOM 674 C C . SER A 1 87 ? 7.069 4.222 -26.115 1.00 80.62 87 SER A C 1
ATOM 676 O O . SER A 1 87 ? 6.055 4.817 -25.743 1.00 80.62 87 SER A O 1
ATOM 678 N N . ARG A 1 88 ? 7.020 3.284 -27.071 1.00 78.38 88 ARG A N 1
ATOM 679 C CA . ARG A 1 88 ? 5.785 2.896 -27.777 1.00 78.38 88 ARG A CA 1
ATOM 680 C C . ARG A 1 88 ? 5.045 4.094 -28.393 1.00 78.38 88 ARG A C 1
ATOM 682 O O . ARG A 1 88 ? 3.820 4.148 -28.336 1.00 78.38 88 ARG A O 1
ATOM 689 N N . ASN A 1 89 ? 5.784 5.046 -28.969 1.00 83.62 89 ASN A N 1
ATOM 690 C CA . ASN A 1 89 ? 5.223 6.262 -29.567 1.00 83.62 89 ASN A CA 1
ATOM 691 C C . ASN A 1 89 ? 4.401 7.094 -28.554 1.00 83.62 89 ASN A C 1
ATOM 693 O O . ASN A 1 89 ? 3.301 7.547 -28.864 1.00 83.62 89 ASN A O 1
ATOM 697 N N . GLY A 1 90 ? 4.907 7.231 -27.319 1.00 83.81 90 GLY A N 1
ATOM 698 C CA . GLY A 1 90 ? 4.234 7.933 -26.216 1.00 83.81 90 GLY A CA 1
ATOM 699 C C . GLY A 1 90 ? 3.246 7.090 -25.394 1.00 83.81 90 GLY A C 1
ATOM 700 O O . GLY A 1 90 ? 2.507 7.633 -24.574 1.00 83.81 90 GLY A O 1
ATOM 701 N N . LEU A 1 91 ? 3.212 5.766 -25.586 1.00 83.06 91 LEU A N 1
ATOM 702 C CA . LEU A 1 91 ? 2.344 4.834 -24.848 1.00 83.06 91 LEU A CA 1
ATOM 703 C C . LEU A 1 91 ? 3.079 4.063 -23.737 1.00 83.06 91 LEU A C 1
ATOM 705 O O . LEU A 1 91 ? 2.582 3.040 -23.260 1.00 83.06 91 LEU A O 1
ATOM 709 N N . GLY A 1 92 ? 4.249 4.535 -23.301 1.00 78.19 92 GLY A N 1
ATOM 710 C CA . GLY A 1 92 ? 5.049 3.884 -22.257 1.00 78.19 92 GLY A CA 1
ATOM 711 C C . GLY A 1 92 ? 4.323 3.716 -20.915 1.00 78.19 92 GLY A C 1
ATOM 712 O O . GLY A 1 92 ? 4.599 2.779 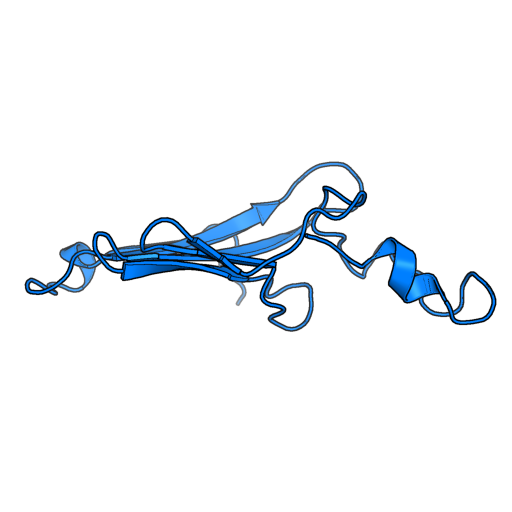-20.173 1.00 78.19 92 GLY A O 1
ATOM 713 N N . TRP A 1 93 ? 3.322 4.557 -20.632 1.00 79.94 93 TRP A N 1
ATOM 714 C CA . TRP A 1 93 ? 2.501 4.492 -19.415 1.00 79.94 93 TRP A CA 1
ATOM 715 C C . TRP A 1 93 ? 1.683 3.189 -19.274 1.00 79.94 93 TRP A C 1
ATOM 717 O O . TRP A 1 93 ? 1.275 2.823 -18.167 1.00 79.94 93 TRP A O 1
ATOM 727 N N . LEU A 1 94 ? 1.463 2.452 -20.369 1.00 79.00 94 LEU A N 1
ATOM 728 C CA . LEU A 1 94 ? 0.768 1.161 -20.336 1.00 79.00 94 LEU A CA 1
ATOM 729 C C . LEU A 1 94 ? 1.578 0.071 -19.619 1.00 79.00 94 LEU A C 1
ATOM 731 O O . LEU A 1 94 ? 0.991 -0.826 -19.021 1.00 79.00 94 LEU A O 1
ATOM 735 N N . GLU A 1 95 ? 2.912 0.153 -19.629 1.00 73.31 95 GLU A N 1
ATOM 7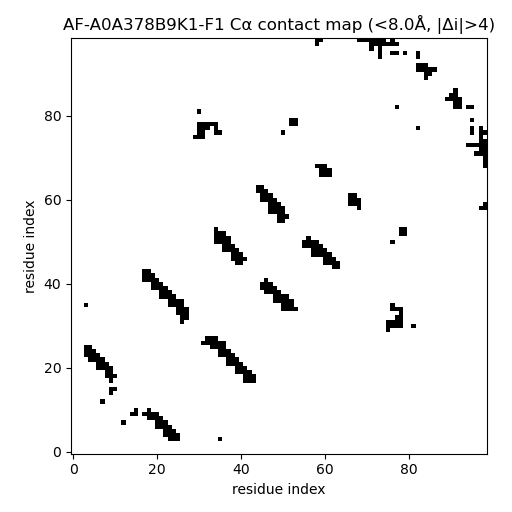36 C CA . GLU A 1 95 ? 3.785 -0.807 -18.924 1.00 73.31 95 GLU A CA 1
ATOM 737 C C . GLU A 1 95 ? 3.761 -0.626 -17.398 1.00 73.31 95 GLU A C 1
ATOM 739 O O . GLU A 1 95 ? 4.211 -1.479 -16.639 1.00 73.31 95 GLU A O 1
ATOM 744 N N . ASP A 1 96 ? 3.179 0.488 -16.978 1.00 69.06 96 ASP A N 1
ATOM 745 C CA . ASP A 1 96 ? 3.234 1.080 -15.653 1.00 69.06 96 ASP A CA 1
ATOM 746 C C . ASP A 1 96 ? 1.878 1.021 -14.930 1.00 69.06 96 ASP A C 1
ATOM 748 O O . ASP A 1 96 ? 1.757 1.386 -13.752 1.00 69.06 96 ASP A O 1
ATOM 752 N N . SER A 1 97 ? 0.847 0.572 -15.651 1.00 67.38 97 SER A N 1
ATOM 753 C CA . SER A 1 97 ? -0.541 0.463 -15.203 1.00 67.38 97 SER A CA 1
ATOM 754 C C . SER A 1 97 ? -0.685 -0.725 -14.256 1.00 67.38 97 SER A C 1
ATOM 756 O O . SER A 1 97 ? -1.160 -1.801 -14.618 1.00 67.38 97 SER A O 1
ATOM 758 N N . THR A 1 98 ? -0.190 -0.535 -13.037 1.00 62.12 98 THR A N 1
ATOM 759 C CA . THR A 1 98 ? -0.221 -1.528 -11.962 1.00 62.12 98 THR A CA 1
ATOM 760 C C . THR A 1 98 ? -1.627 -1.646 -11.370 1.00 62.12 98 THR A C 1
ATOM 762 O O . THR A 1 98 ? -2.445 -0.734 -11.490 1.00 62.12 98 THR A O 1
ATOM 765 N N . ARG A 1 99 ? -1.878 -2.814 -10.779 1.00 58.97 99 ARG A N 1
ATOM 766 C CA . ARG A 1 99 ? -3.094 -3.221 -10.077 1.00 58.97 99 ARG A CA 1
ATOM 767 C C . ARG A 1 99 ? -3.579 -2.237 -9.021 1.00 58.97 99 ARG A C 1
ATOM 769 O O . ARG A 1 99 ? -2.722 -1.713 -8.270 1.00 58.97 99 ARG A O 1
#

Radius of gyration: 15.59 Å; Cα contacts (8 Å, |Δi|>4): 197; chains: 1; bounding box: 31×21×52 Å